Protein AF-0000000080535034 (afdb_homodimer)

InterPro domains:
  IPR005545 YCII-related [PF03795] (6-85)
  IPR011008 Dimeric alpha-beta barrel [SSF54909] (5-85)

Sequence (174 aa):
MAGTVYLVMAMRRPDFNDAAVQLHRDFLDALQAQGKLQLTGGFADGSGGAYVLCNVDSLAQAQAIVATDPLVTMQASELTVHEWNTRMAGTVYLVMAMRRPDFNDAAVQLHRDFLDALQAQGKLQLTGGFADGSGGAYVLCNVDSLAQAQAIVATDPLVTMQASELTVHEWNTR

Nearest PDB structures (foldseek):
  4fpi-assembly1_E  TM=7.998E-01  e=3.819E-04  Rhodococcus opacus
  2dbb-assembly1_B  TM=5.794E-01  e=1.238E-02  Pyrococcus horikoshii OT3
  5egq-assembly1_D  TM=5.259E-01  e=6.820E-02  Rattus norvegicus
  6fxd-assembly1_B-2  TM=5.654E-01  e=1.404E-01  Pseudomonas fluorescens
  3aqp-assembly1_A  TM=4.867E-01  e=1.225E+00  Thermus thermophilus HB8

Organism: Stenotrophomonas maltophilia (strain K279a) (NCBI:txid522373)

Structure (mmCIF, N/CA/C/O backbone):
data_AF-0000000080535034-model_v1
#
loop_
_entity.id
_entity.type
_entity.pdbx_description
1 polymer 'YciI domain protein'
#
loop_
_atom_site.group_PDB
_atom_site.id
_atom_site.type_symbol
_atom_site.label_atom_id
_atom_site.label_alt_id
_atom_site.label_comp_id
_atom_site.label_asym_id
_atom_site.label_entity_id
_atom_site.label_seq_id
_atom_site.pdbx_PDB_ins_code
_atom_site.Cartn_x
_atom_site.Cartn_y
_atom_site.Cartn_z
_atom_site.occupancy
_atom_site.B_iso_or_equiv
_atom_site.auth_seq_id
_atom_site.auth_comp_id
_atom_site.auth_asym_id
_atom_site.auth_atom_id
_atom_site.pdbx_PDB_model_num
ATOM 1 N N . MET A 1 1 ? -14.773 6.277 -5.477 1 44.81 1 MET A N 1
ATOM 2 C CA . MET A 1 1 ? -15.656 5.246 -4.934 1 44.81 1 MET A CA 1
ATOM 3 C C . MET A 1 1 ? -15.117 4.719 -3.605 1 44.81 1 MET A C 1
ATOM 5 O O . MET A 1 1 ? -14.133 3.984 -3.576 1 44.81 1 MET A O 1
ATOM 9 N N . ALA A 1 2 ? -15.414 5.484 -2.57 1 61.78 2 ALA A N 1
ATOM 10 C CA . ALA A 1 2 ? -15.023 5.41 -1.165 1 61.78 2 ALA A CA 1
ATOM 11 C C . ALA A 1 2 ? -15.555 4.137 -0.513 1 61.78 2 ALA A C 1
ATOM 13 O O . ALA A 1 2 ? -16.703 3.74 -0.753 1 61.78 2 ALA A O 1
ATOM 14 N N . GLY A 1 3 ? -14.742 3.145 -0.356 1 86.06 3 GLY A N 1
ATOM 15 C CA . GLY A 1 3 ? -15.141 1.937 0.347 1 86.06 3 GLY A CA 1
ATOM 16 C C . GLY A 1 3 ? -13.977 1.184 0.957 1 86.06 3 GLY A C 1
ATOM 17 O O . GLY A 1 3 ? -12.883 1.733 1.096 1 86.06 3 GLY A O 1
ATOM 18 N N . THR A 1 4 ? -14.344 -0.013 1.496 1 95.38 4 THR A N 1
ATOM 19 C CA . THR A 1 4 ? -13.328 -0.853 2.125 1 95.38 4 THR A CA 1
ATOM 20 C C . THR A 1 4 ? -12.609 -1.699 1.082 1 95.38 4 THR A C 1
ATOM 22 O O . THR A 1 4 ? -13.242 -2.342 0.245 1 95.38 4 THR A O 1
ATOM 25 N N . VAL A 1 5 ? -11.305 -1.59 0.987 1 98.5 5 VAL A N 1
ATOM 26 C CA . VAL A 1 5 ? -10.43 -2.424 0.174 1 98.5 5 VAL A CA 1
ATOM 27 C C . VAL A 1 5 ? -9.344 -3.045 1.054 1 98.5 5 VAL A C 1
ATOM 29 O O . VAL A 1 5 ? -9.32 -2.826 2.268 1 98.5 5 VAL A O 1
ATOM 32 N N . TYR A 1 6 ? -8.562 -3.912 0.491 1 98.94 6 TYR A N 1
ATOM 33 C CA . TYR A 1 6 ? -7.496 -4.57 1.237 1 98.94 6 TYR A CA 1
ATOM 34 C C . TYR A 1 6 ? -6.148 -4.367 0.552 1 98.94 6 TYR A C 1
ATOM 36 O O . TYR A 1 6 ? -5.934 -4.848 -0.564 1 98.94 6 TYR A O 1
ATOM 44 N N . LEU A 1 7 ? -5.293 -3.613 1.198 1 98.88 7 LEU A N 1
ATOM 45 C CA . LEU A 1 7 ? -3.934 -3.393 0.711 1 98.88 7 LEU A CA 1
ATOM 46 C C . LEU A 1 7 ? -3.025 -4.559 1.088 1 98.88 7 LEU A C 1
ATOM 48 O O . LEU A 1 7 ? -2.9 -4.895 2.268 1 98.88 7 LEU A O 1
ATOM 52 N N . VAL A 1 8 ? -2.41 -5.148 0.067 1 98.94 8 VAL A N 1
ATOM 53 C CA . VAL A 1 8 ? -1.497 -6.266 0.275 1 98.94 8 VAL A CA 1
ATOM 54 C C . VAL A 1 8 ? -0.07 -5.84 -0.06 1 98.94 8 VAL A C 1
ATOM 56 O O . VAL A 1 8 ? 0.224 -5.477 -1.201 1 98.94 8 VAL A O 1
ATOM 59 N N . MET A 1 9 ? 0.699 -5.832 0.93 1 98.94 9 MET A N 1
ATOM 60 C CA . MET A 1 9 ? 2.133 -5.637 0.728 1 98.94 9 MET A CA 1
ATOM 61 C C . MET A 1 9 ? 2.836 -6.969 0.503 1 98.94 9 MET A C 1
ATOM 63 O O . MET A 1 9 ? 2.617 -7.926 1.25 1 98.94 9 MET A O 1
ATOM 67 N N . ALA A 1 10 ? 3.598 -7.02 -0.525 1 98.88 10 ALA A N 1
ATOM 68 C CA . ALA A 1 10 ? 4.383 -8.211 -0.827 1 98.88 10 ALA A CA 1
ATOM 69 C C . ALA A 1 10 ? 5.871 -7.891 -0.881 1 98.88 10 ALA A C 1
ATOM 71 O O . ALA A 1 10 ? 6.355 -7.32 -1.861 1 98.88 10 ALA A O 1
ATOM 72 N N . MET A 1 11 ? 6.613 -8.242 0.137 1 98.88 11 MET A N 1
ATOM 73 C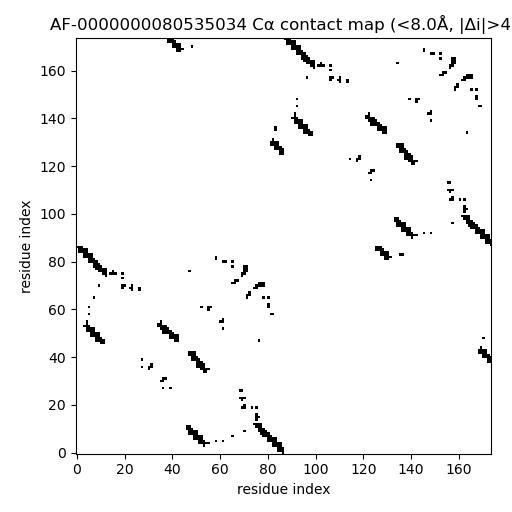 CA . MET A 1 11 ? 8.047 -7.953 0.2 1 98.88 11 MET A CA 1
ATOM 74 C C . MET A 1 11 ? 8.867 -9.219 -0.045 1 98.88 11 MET A C 1
ATOM 76 O O . MET A 1 11 ? 8.633 -10.25 0.59 1 98.88 11 MET A O 1
ATOM 80 N N . ARG A 1 12 ? 9.797 -9.07 -0.928 1 98.81 12 ARG A N 1
ATOM 81 C CA . ARG A 1 12 ? 10.594 -10.219 -1.326 1 98.81 12 ARG A CA 1
ATOM 82 C C . ARG A 1 12 ? 11.477 -10.695 -0.176 1 98.81 12 ARG A C 1
ATOM 84 O O . ARG A 1 12 ? 12.062 -9.883 0.541 1 98.81 12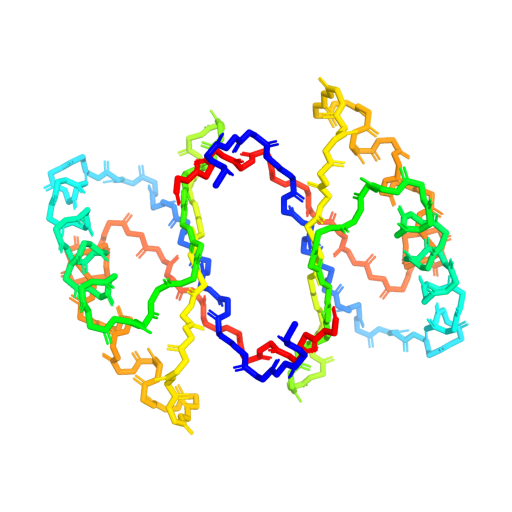 ARG A O 1
ATOM 91 N N . ARG A 1 13 ? 11.516 -11.984 -0.101 1 98.62 13 ARG A N 1
ATOM 92 C CA . ARG A 1 13 ? 12.477 -12.578 0.828 1 98.62 13 ARG A CA 1
ATOM 93 C C . ARG A 1 13 ? 13.898 -12.484 0.284 1 98.62 13 ARG A C 1
ATOM 95 O O . ARG A 1 13 ? 14.094 -12.312 -0.92 1 98.62 13 ARG A O 1
ATOM 102 N N . PRO A 1 14 ? 14.883 -12.602 1.204 1 97.69 14 PRO A N 1
ATOM 103 C CA . PRO A 1 14 ? 16.266 -12.523 0.746 1 97.69 14 PRO A CA 1
ATOM 104 C C . PRO A 1 14 ? 16.609 -13.57 -0.311 1 97.69 14 PRO A C 1
ATOM 106 O O . PRO A 1 14 ? 17.438 -13.328 -1.192 1 97.69 14 PRO A O 1
ATOM 109 N N . ASP A 1 15 ? 16.016 -14.688 -0.319 1 96.94 15 ASP A N 1
ATOM 110 C CA . ASP A 1 15 ? 16.281 -15.781 -1.256 1 96.94 15 ASP A CA 1
ATOM 111 C C . ASP A 1 15 ? 15.211 -15.836 -2.344 1 96.94 15 ASP A C 1
ATOM 113 O O . ASP A 1 15 ? 14.898 -16.906 -2.865 1 96.94 15 ASP A O 1
ATOM 117 N N . PHE A 1 16 ? 14.695 -14.742 -2.609 1 97.56 16 PHE A N 1
ATOM 118 C CA . PHE A 1 16 ? 13.633 -14.641 -3.602 1 97.56 16 PHE A CA 1
ATOM 119 C C . PHE A 1 16 ? 14.008 -15.391 -4.871 1 97.56 16 PHE A C 1
ATOM 121 O O . PHE A 1 16 ? 15.125 -15.25 -5.379 1 97.56 16 PHE A O 1
ATOM 128 N N . ASN A 1 17 ? 13.016 -16.125 -5.309 1 92.69 17 ASN A N 1
ATOM 129 C CA . ASN A 1 17 ? 13.117 -16.875 -6.551 1 92.69 17 ASN A CA 1
ATOM 130 C C . ASN A 1 17 ? 12.156 -16.344 -7.609 1 92.69 17 ASN A C 1
ATOM 132 O O . ASN A 1 17 ? 10.938 -16.312 -7.395 1 92.69 17 ASN A O 1
ATOM 136 N N . ASP A 1 18 ? 12.641 -16.047 -8.773 1 94.62 18 ASP A N 1
ATOM 137 C CA . ASP A 1 18 ? 11.859 -15.43 -9.836 1 94.62 18 ASP A CA 1
ATOM 138 C C . ASP A 1 18 ? 10.875 -16.422 -10.445 1 94.62 18 ASP A C 1
ATOM 140 O O . ASP A 1 18 ? 9.969 -16.047 -11.188 1 94.62 18 ASP A O 1
ATOM 144 N N . ALA A 1 19 ? 11 -17.672 -10.078 1 97.19 19 ALA A N 1
ATOM 145 C CA . ALA A 1 19 ? 10.102 -18.703 -10.602 1 97.19 19 ALA A CA 1
ATOM 146 C C . ALA A 1 19 ? 8.656 -18.438 -10.172 1 97.19 19 ALA A C 1
ATOM 148 O O . ALA A 1 19 ? 7.719 -18.922 -10.805 1 97.19 19 ALA A O 1
ATOM 149 N N . ALA A 1 20 ? 8.484 -17.656 -9.141 1 98.12 20 ALA A N 1
ATOM 150 C CA . ALA A 1 20 ? 7.148 -17.391 -8.617 1 98.12 20 ALA A CA 1
ATOM 151 C C . ALA A 1 20 ? 6.477 -16.25 -9.391 1 98.12 20 ALA A C 1
ATOM 153 O O . ALA A 1 20 ? 5.262 -16.062 -9.281 1 98.12 20 ALA A O 1
ATOM 154 N N . VAL A 1 21 ? 7.238 -15.523 -10.148 1 98 21 VAL A N 1
ATOM 155 C CA . VAL A 1 21 ? 6.773 -14.234 -10.656 1 98 21 VAL A CA 1
ATOM 156 C C . VAL A 1 21 ? 5.652 -14.453 -11.664 1 98 21 VAL A C 1
ATOM 158 O O . VAL A 1 21 ? 4.582 -13.852 -11.555 1 98 21 VAL A O 1
ATOM 161 N N . GLN A 1 22 ? 5.914 -15.344 -12.641 1 98.31 22 GLN A N 1
ATOM 162 C CA . GLN A 1 22 ? 4.871 -15.57 -13.633 1 98.31 22 GLN A CA 1
ATOM 163 C C . GLN A 1 22 ? 3.619 -16.156 -12.984 1 98.31 22 GLN A C 1
ATOM 165 O O . GLN A 1 22 ? 2.498 -15.789 -13.344 1 98.31 22 GLN A O 1
ATOM 170 N N . LEU A 1 23 ? 3.736 -17.078 -12.062 1 98.62 23 LEU A N 1
ATOM 171 C CA . LEU A 1 23 ? 2.611 -17.672 -11.352 1 98.62 23 LEU A CA 1
ATOM 172 C C . LEU A 1 23 ? 1.851 -16.625 -10.555 1 98.62 23 LEU A C 1
ATOM 174 O O . LEU A 1 23 ? 0.62 -16.656 -10.492 1 98.62 23 LEU A O 1
ATOM 178 N N . HIS A 1 24 ? 2.572 -15.789 -9.93 1 98.75 24 HIS A N 1
ATOM 179 C CA . HIS A 1 24 ? 1.969 -14.664 -9.219 1 98.75 24 HIS A CA 1
ATOM 180 C C . HIS A 1 24 ? 1.184 -13.773 -10.172 1 98.75 24 HIS A C 1
ATOM 182 O O . HIS A 1 24 ? 0.064 -13.359 -9.867 1 98.75 24 HIS A O 1
ATOM 188 N N . ARG A 1 25 ? 1.743 -13.477 -11.273 1 98.5 25 ARG A N 1
ATOM 189 C CA . ARG A 1 25 ? 1.053 -12.648 -12.25 1 98.5 25 ARG A CA 1
ATOM 190 C C . ARG A 1 25 ? -0.238 -13.312 -12.719 1 98.5 25 ARG A C 1
ATOM 192 O O . ARG A 1 25 ? -1.26 -12.641 -12.891 1 98.5 25 ARG A O 1
ATOM 199 N N . ASP A 1 26 ? -0.193 -14.594 -12.992 1 98.81 26 ASP A N 1
ATOM 200 C CA . ASP A 1 26 ? -1.394 -15.336 -13.359 1 98.81 26 ASP A CA 1
ATOM 201 C C . ASP A 1 26 ? -2.453 -15.258 -12.266 1 98.81 26 ASP A C 1
ATOM 203 O O . ASP A 1 26 ? -3.641 -15.094 -12.555 1 98.81 26 ASP A O 1
ATOM 207 N N . PHE A 1 27 ? -1.945 -15.406 -11.094 1 98.88 27 PHE A N 1
ATOM 208 C CA . PHE A 1 27 ? -2.809 -15.273 -9.922 1 98.88 27 PHE A CA 1
ATOM 209 C C . PHE A 1 27 ? -3.506 -13.914 -9.922 1 98.88 27 PHE A C 1
ATOM 211 O O . PHE A 1 27 ? -4.727 -13.844 -9.766 1 98.88 27 PHE A O 1
ATOM 218 N N . LEU A 1 28 ? -2.797 -12.82 -10.133 1 98.81 28 LEU A N 1
ATOM 219 C CA . LEU A 1 28 ? -3.35 -11.469 -10.156 1 98.81 28 LEU A CA 1
ATOM 220 C C . LEU A 1 28 ? -4.312 -11.297 -11.328 1 98.81 28 LEU A C 1
ATOM 222 O O . LEU A 1 28 ? -5.355 -10.656 -11.188 1 98.81 28 LEU A O 1
ATOM 226 N N . ASP A 1 29 ? -3.951 -11.859 -12.484 1 98.69 29 ASP A N 1
ATOM 227 C CA . ASP A 1 29 ? -4.824 -11.773 -13.648 1 98.69 29 ASP A CA 1
ATOM 228 C C . ASP A 1 29 ? -6.164 -12.453 -13.383 1 98.69 29 ASP A C 1
ATOM 230 O O . ASP A 1 29 ? -7.211 -11.961 -13.82 1 98.69 29 ASP A O 1
ATOM 234 N N . ALA A 1 30 ? -6.125 -13.57 -12.75 1 98.81 30 ALA A N 1
ATOM 235 C CA . ALA A 1 30 ? -7.363 -14.266 -12.391 1 98.81 30 ALA A CA 1
ATOM 236 C C . ALA A 1 30 ? -8.219 -13.406 -11.469 1 98.81 30 ALA A C 1
ATOM 238 O O . ALA A 1 30 ? -9.445 -13.336 -11.625 1 98.81 30 ALA A O 1
ATOM 239 N N . LEU A 1 31 ? -7.625 -12.805 -10.484 1 98.75 31 LEU A N 1
ATOM 240 C CA . LEU A 1 31 ? -8.352 -11.922 -9.578 1 98.75 31 LEU A CA 1
ATOM 241 C C . LEU A 1 31 ? -8.953 -10.742 -10.336 1 98.75 31 LEU A C 1
ATOM 243 O O . LEU A 1 31 ? -10.07 -10.312 -10.047 1 98.75 31 LEU A O 1
ATOM 247 N N . GLN A 1 32 ? -8.148 -10.203 -11.227 1 98.25 32 GLN A N 1
ATOM 248 C CA . GLN A 1 32 ? -8.648 -9.109 -12.055 1 98.25 32 GLN A CA 1
ATOM 249 C C . GLN A 1 32 ? -9.875 -9.539 -12.852 1 98.25 32 GLN A C 1
ATOM 251 O O . GLN A 1 32 ? -10.859 -8.797 -12.93 1 98.25 32 GLN A O 1
ATOM 256 N N . ALA A 1 33 ? -9.828 -10.688 -13.43 1 98.5 33 ALA A N 1
ATOM 257 C CA . ALA A 1 33 ? -10.93 -11.227 -14.219 1 98.5 33 ALA A CA 1
ATOM 258 C C . ALA A 1 33 ? -12.18 -11.406 -13.367 1 98.5 33 ALA A C 1
ATOM 260 O O . ALA A 1 33 ? -13.305 -11.305 -13.867 1 98.5 33 ALA A O 1
ATOM 261 N N . GLN A 1 34 ? -12.016 -11.617 -12.148 1 98.38 34 GLN A N 1
ATOM 262 C CA . GLN A 1 34 ? -13.117 -11.82 -11.219 1 98.38 34 GLN A CA 1
ATOM 263 C C . GLN A 1 34 ? -13.617 -10.492 -10.664 1 98.38 34 GLN A C 1
ATOM 265 O O . GLN A 1 34 ? -14.555 -10.453 -9.859 1 98.38 34 GLN A O 1
ATOM 270 N N . GLY A 1 35 ? -12.922 -9.414 -11 1 98.06 35 GLY A N 1
ATOM 271 C CA . GLY A 1 35 ? -13.297 -8.102 -10.492 1 98.06 35 GLY A CA 1
ATOM 272 C C . GLY A 1 35 ? -12.828 -7.859 -9.07 1 98.06 35 GLY A C 1
ATOM 273 O O . GLY A 1 35 ? -13.398 -7.039 -8.352 1 98.06 35 GLY A O 1
ATOM 274 N N . LYS A 1 36 ? -11.844 -8.523 -8.641 1 98.62 36 LYS A N 1
ATOM 275 C CA . LYS A 1 36 ? -11.414 -8.461 -7.242 1 98.62 36 LYS A CA 1
ATOM 276 C C . LYS A 1 36 ? -10.07 -7.738 -7.113 1 98.62 36 LYS A C 1
ATOM 278 O O . LYS A 1 36 ? -9.508 -7.656 -6.02 1 98.62 36 LYS A O 1
ATOM 283 N N . LEU A 1 37 ? -9.523 -7.254 -8.156 1 98.38 37 LEU A N 1
ATOM 284 C CA . LEU A 1 37 ? -8.234 -6.574 -8.148 1 98.38 37 LEU A CA 1
ATOM 285 C C . LEU A 1 37 ? -8.375 -5.137 -8.633 1 98.38 37 LEU A C 1
ATOM 287 O O . LEU A 1 37 ? -8.773 -4.891 -9.773 1 98.38 37 LEU A O 1
ATOM 291 N N . GLN A 1 38 ? -7.984 -4.246 -7.785 1 96.31 38 GLN A N 1
ATOM 292 C CA . GLN A 1 38 ? -8.148 -2.834 -8.117 1 96.31 38 GLN A CA 1
ATOM 293 C C . GLN A 1 38 ? -6.852 -2.24 -8.656 1 96.31 38 GLN A C 1
ATOM 295 O O . GLN A 1 38 ? -6.875 -1.419 -9.578 1 96.31 38 GLN A O 1
ATOM 300 N N . LEU A 1 39 ? -5.781 -2.512 -8.078 1 96.31 39 LEU A N 1
ATOM 301 C CA . LEU A 1 39 ? -4.457 -1.969 -8.367 1 96.31 39 LEU A CA 1
ATOM 302 C C . LEU A 1 39 ? -3.369 -2.988 -8.039 1 96.31 39 LEU A C 1
ATOM 304 O O . LEU A 1 39 ? -3.469 -3.711 -7.051 1 96.31 39 LEU A O 1
ATOM 308 N N . THR A 1 40 ? -2.363 -2.998 -8.875 1 98.38 40 THR A N 1
ATOM 309 C CA . THR A 1 40 ? -1.251 -3.908 -8.617 1 98.38 40 THR A CA 1
ATOM 310 C C . THR A 1 40 ? 0.025 -3.404 -9.281 1 98.38 40 THR A C 1
ATOM 312 O O . THR A 1 40 ? -0.035 -2.678 -10.281 1 98.38 40 THR A O 1
ATOM 315 N N . GLY A 1 41 ? 1.15 -3.811 -8.703 1 98.25 41 GLY A N 1
ATOM 316 C CA . GLY A 1 41 ? 2.422 -3.488 -9.328 1 98.25 41 GLY A CA 1
ATOM 317 C C . GLY A 1 41 ? 3.615 -3.775 -8.438 1 98.25 41 GLY A C 1
ATOM 318 O O . GLY A 1 41 ? 3.463 -3.967 -7.227 1 98.25 41 GLY A O 1
ATOM 319 N N . GLY A 1 42 ? 4.758 -3.77 -9.062 1 98.38 42 GLY A N 1
ATOM 320 C CA . GLY A 1 42 ? 6.008 -3.938 -8.336 1 98.38 42 GLY A CA 1
ATOM 321 C C . GLY A 1 42 ? 6.648 -2.619 -7.941 1 98.38 42 GLY A C 1
ATOM 322 O O . GLY A 1 42 ? 6.324 -1.571 -8.5 1 98.38 42 GLY A O 1
ATOM 323 N N . PHE A 1 43 ? 7.516 -2.709 -6.906 1 98.69 43 PHE A N 1
ATOM 324 C CA . PHE A 1 43 ? 8.312 -1.543 -6.535 1 98.69 43 PHE A CA 1
ATOM 325 C C . PHE A 1 43 ? 9.539 -1.417 -7.434 1 98.69 43 PHE A C 1
ATOM 327 O O . PHE A 1 43 ? 10.18 -2.416 -7.758 1 98.69 43 PHE A O 1
ATOM 334 N N . ALA A 1 44 ? 9.898 -0.224 -7.781 1 98.06 44 ALA A N 1
ATOM 335 C CA . ALA A 1 44 ? 10.961 0.052 -8.734 1 98.06 44 ALA A CA 1
ATOM 336 C C . ALA A 1 44 ? 12.305 -0.456 -8.219 1 98.06 44 ALA A C 1
ATOM 338 O O . ALA A 1 44 ? 13.18 -0.827 -9.008 1 98.06 44 ALA A O 1
ATOM 339 N N . ASP A 1 45 ? 12.492 -0.543 -6.934 1 98.12 45 ASP A N 1
ATOM 340 C CA . ASP A 1 45 ? 13.781 -0.917 -6.371 1 98.12 45 ASP A CA 1
ATOM 341 C C . ASP A 1 45 ? 13.914 -2.434 -6.254 1 98.12 45 ASP A C 1
ATOM 343 O O . ASP A 1 45 ? 14.914 -2.939 -5.738 1 98.12 45 ASP A O 1
ATOM 347 N N . GLY A 1 46 ? 12.93 -3.111 -6.605 1 97.56 46 GLY A N 1
ATOM 348 C CA . GLY A 1 46 ? 12.992 -4.562 -6.633 1 97.56 46 GLY A CA 1
ATOM 349 C C . GLY A 1 46 ? 12.734 -5.195 -5.277 1 97.56 46 GLY A C 1
ATOM 350 O O . GLY A 1 46 ? 12.844 -6.414 -5.125 1 97.56 46 GLY A O 1
ATOM 351 N N . SER A 1 47 ? 12.367 -4.457 -4.273 1 98.44 47 SER A N 1
ATOM 352 C CA . SER A 1 47 ? 12.211 -4.977 -2.916 1 98.44 47 SER A CA 1
ATOM 353 C C . SER A 1 47 ? 10.938 -5.801 -2.781 1 98.44 47 SER A C 1
ATOM 355 O O . SER A 1 47 ? 10.797 -6.586 -1.842 1 98.44 47 SER A O 1
ATOM 357 N N . GLY A 1 48 ? 10.016 -5.59 -3.678 1 98.5 48 GLY A N 1
ATOM 358 C CA . GLY A 1 48 ? 8.695 -6.199 -3.621 1 98.5 48 GLY A CA 1
ATOM 359 C C . GLY A 1 48 ? 7.664 -5.461 -4.449 1 98.5 48 GLY A C 1
ATOM 360 O O . GLY A 1 48 ? 7.941 -5.047 -5.578 1 98.5 48 GLY A O 1
ATOM 361 N N . GLY A 1 49 ? 6.492 -5.391 -3.887 1 98.69 49 GLY A N 1
ATOM 362 C CA . GLY A 1 49 ? 5.352 -4.723 -4.5 1 98.69 49 GLY A CA 1
ATOM 363 C C . GLY A 1 49 ? 4.117 -4.723 -3.619 1 98.69 49 GLY A C 1
ATOM 364 O O . GLY A 1 49 ? 4.207 -4.969 -2.414 1 98.69 49 GLY A O 1
ATOM 365 N N . ALA A 1 50 ? 3.053 -4.344 -4.262 1 98.88 50 ALA A N 1
ATOM 366 C CA . ALA A 1 50 ? 1.764 -4.328 -3.576 1 98.88 50 ALA A CA 1
ATOM 367 C C . ALA A 1 50 ? 0.615 -4.516 -4.562 1 98.88 50 ALA A C 1
ATOM 369 O O . ALA A 1 50 ? 0.783 -4.312 -5.766 1 98.88 50 ALA A O 1
ATOM 370 N N . TYR A 1 51 ? -0.475 -4.914 -4.02 1 98.88 51 TYR A N 1
ATOM 371 C CA . TYR A 1 51 ? -1.723 -4.906 -4.773 1 98.88 51 TYR A CA 1
ATOM 372 C C . TYR A 1 51 ? -2.914 -4.668 -3.855 1 98.88 51 TYR A C 1
ATOM 374 O O . TYR A 1 51 ? -2.801 -4.797 -2.635 1 98.88 51 TYR A O 1
ATOM 382 N N . VAL A 1 52 ? -4.008 -4.219 -4.449 1 98.62 52 VAL A N 1
ATOM 383 C CA . VAL A 1 52 ? -5.207 -3.85 -3.707 1 98.62 52 VAL A CA 1
ATOM 384 C C . VAL A 1 52 ? -6.379 -4.727 -4.145 1 98.62 52 VAL A C 1
ATOM 386 O O . VAL A 1 52 ? -6.766 -4.719 -5.316 1 98.62 52 VAL A O 1
ATOM 389 N N . LEU A 1 53 ? -6.824 -5.484 -3.193 1 98.75 53 LEU A N 1
ATOM 390 C CA . LEU A 1 53 ? -8.039 -6.262 -3.43 1 98.75 53 LEU A CA 1
ATOM 391 C C . LEU A 1 53 ? -9.281 -5.406 -3.205 1 98.75 53 LEU A C 1
ATOM 393 O O . LEU A 1 53 ? -9.328 -4.605 -2.27 1 98.75 53 LEU A O 1
ATOM 397 N N . CYS A 1 54 ? -10.25 -5.598 -4.062 1 98.25 54 CYS A N 1
ATOM 398 C CA . CYS A 1 54 ? -11.562 -4.965 -3.955 1 98.25 54 CYS A CA 1
ATOM 399 C C . CYS A 1 54 ? -12.672 -5.984 -4.137 1 98.25 54 CYS A C 1
ATOM 401 O O . CYS A 1 54 ? -12.422 -7.121 -4.543 1 98.25 54 CYS A O 1
ATOM 403 N N . ASN A 1 55 ? -13.891 -5.613 -3.717 1 98.06 55 ASN A N 1
ATOM 404 C CA . ASN A 1 55 ? -15.047 -6.496 -3.846 1 98.06 55 ASN A CA 1
ATOM 405 C C . ASN A 1 55 ? -14.82 -7.824 -3.135 1 98.06 55 ASN A C 1
ATOM 407 O O . ASN A 1 55 ? -15.148 -8.883 -3.672 1 98.06 55 ASN A O 1
ATOM 411 N N . VAL A 1 56 ? -14.094 -7.816 -2.057 1 97.81 56 VAL A N 1
ATOM 412 C CA . VAL A 1 56 ? -13.867 -8.922 -1.13 1 97.81 56 VAL A CA 1
ATOM 413 C C . VAL A 1 56 ? -14.602 -8.656 0.182 1 97.81 56 VAL A C 1
ATOM 415 O O . VAL A 1 56 ? -14.555 -7.539 0.71 1 97.81 56 VAL A O 1
ATOM 418 N N . ASP A 1 57 ? -15.227 -9.648 0.766 1 94.69 57 ASP A N 1
ATOM 419 C CA . ASP A 1 57 ? -16.312 -9.461 1.725 1 94.69 57 ASP A CA 1
ATOM 420 C C . ASP A 1 57 ? -15.766 -9.211 3.129 1 94.69 57 ASP A C 1
ATOM 422 O O . ASP A 1 57 ? -16.484 -8.711 4 1 94.69 57 ASP A O 1
ATOM 426 N N . SER A 1 58 ? -14.578 -9.688 3.391 1 97.69 58 SER A N 1
ATOM 427 C CA . SER A 1 58 ? -14.047 -9.57 4.742 1 97.69 58 SER A CA 1
ATOM 428 C C . SER A 1 58 ? -12.523 -9.68 4.742 1 97.69 58 SER A C 1
ATOM 430 O O . SER A 1 58 ? -11.922 -10.109 3.754 1 97.69 58 SER A O 1
ATOM 432 N N . LEU A 1 59 ? -11.945 -9.25 5.887 1 98.38 59 LEU A N 1
ATOM 433 C CA . LEU A 1 59 ? -10.508 -9.422 6.066 1 98.38 59 LEU A CA 1
ATOM 434 C C . LEU A 1 59 ? -10.125 -10.891 6.008 1 98.38 59 LEU A C 1
ATOM 436 O O . LEU A 1 59 ? -9.109 -11.25 5.41 1 98.38 59 LEU A O 1
ATOM 440 N N . ALA A 1 60 ? -10.914 -11.734 6.66 1 98.56 60 ALA A N 1
ATOM 441 C CA . ALA A 1 60 ? -10.641 -13.164 6.652 1 98.56 60 ALA A CA 1
ATOM 442 C C . ALA A 1 60 ? -10.617 -13.711 5.227 1 98.56 60 ALA A C 1
ATOM 444 O O . ALA A 1 60 ? -9.742 -14.5 4.875 1 98.56 60 ALA A O 1
ATOM 445 N N . GLN A 1 61 ? -11.562 -13.336 4.41 1 98.62 61 GLN A N 1
ATOM 446 C CA . GLN A 1 61 ? -11.594 -13.789 3.02 1 98.62 61 GLN A CA 1
ATOM 447 C C . GLN A 1 61 ? -10.391 -13.258 2.246 1 98.62 61 GLN A C 1
ATOM 449 O O . GLN A 1 61 ? -9.789 -13.984 1.452 1 98.62 61 GLN A O 1
ATOM 454 N N . ALA A 1 62 ? -10.062 -11.961 2.422 1 98.88 62 ALA A N 1
ATOM 455 C CA . ALA A 1 62 ? -8.875 -11.391 1.778 1 98.88 62 ALA A CA 1
ATOM 456 C C . ALA A 1 62 ? -7.625 -12.188 2.135 1 98.88 62 ALA A C 1
ATOM 458 O O . ALA A 1 62 ? -6.828 -12.523 1.258 1 98.88 62 ALA A O 1
ATOM 459 N N . GLN A 1 63 ? -7.496 -12.461 3.43 1 98.88 63 GLN A N 1
ATOM 460 C CA . GLN A 1 63 ? -6.336 -13.211 3.895 1 98.88 63 GLN A CA 1
ATOM 461 C C . GLN A 1 63 ? -6.316 -14.617 3.299 1 98.88 63 GLN A C 1
ATOM 463 O O . GLN A 1 63 ? -5.254 -15.133 2.955 1 98.88 63 GLN A O 1
ATOM 468 N N . ALA A 1 64 ? -7.492 -15.211 3.186 1 98.81 64 ALA A N 1
ATOM 469 C CA . ALA A 1 64 ? -7.582 -16.531 2.578 1 98.81 64 ALA A CA 1
ATOM 470 C C . ALA A 1 64 ? -7.156 -16.5 1.113 1 98.81 64 ALA A C 1
ATOM 472 O O . ALA A 1 64 ? -6.445 -17.391 0.645 1 98.81 64 ALA A O 1
ATOM 473 N N . ILE A 1 65 ? -7.609 -15.523 0.379 1 98.88 65 ILE A N 1
ATOM 474 C CA . ILE A 1 65 ? -7.215 -15.352 -1.015 1 98.88 65 ILE A CA 1
ATOM 475 C C . ILE A 1 65 ? -5.703 -15.18 -1.105 1 98.88 65 ILE A C 1
ATOM 477 O O . ILE A 1 65 ? -5.035 -15.883 -1.867 1 98.88 65 ILE A O 1
ATOM 481 N N . VAL A 1 66 ? -5.082 -14.297 -0.318 1 98.94 66 VAL A N 1
ATOM 482 C CA . VAL A 1 66 ? -3.668 -13.938 -0.359 1 98.94 66 VAL A CA 1
ATOM 483 C C . VAL A 1 66 ? -2.816 -15.156 -0.006 1 98.94 66 VAL A C 1
ATOM 485 O O . VAL A 1 66 ? -1.732 -15.352 -0.563 1 98.94 66 VAL A O 1
ATOM 488 N N . ALA A 1 67 ? -3.34 -15.992 0.901 1 98.81 67 ALA A N 1
ATOM 489 C CA . ALA A 1 67 ? -2.609 -17.172 1.324 1 98.81 67 ALA A CA 1
ATOM 490 C C . ALA A 1 67 ? -2.369 -18.125 0.15 1 98.81 67 ALA A C 1
ATOM 492 O O . ALA A 1 67 ? -1.464 -18.953 0.192 1 98.81 67 ALA A O 1
ATOM 493 N N . THR A 1 68 ? -3.162 -17.984 -0.905 1 98.81 68 THR A N 1
ATOM 494 C CA . THR A 1 68 ? -3.02 -18.875 -2.055 1 98.81 68 THR A CA 1
ATOM 495 C C . THR A 1 68 ? -2.094 -18.25 -3.102 1 98.81 68 THR A C 1
ATOM 497 O O . THR A 1 68 ? -1.771 -18.891 -4.105 1 98.81 68 THR A O 1
ATOM 500 N N . ASP A 1 69 ? -1.659 -17.062 -2.953 1 98.88 69 ASP A N 1
ATOM 501 C CA . ASP A 1 69 ? -0.708 -16.422 -3.854 1 98.88 69 ASP A CA 1
ATOM 502 C C . ASP A 1 69 ? 0.589 -17.219 -3.947 1 98.88 69 ASP A C 1
ATOM 504 O O . ASP A 1 69 ? 1.208 -17.531 -2.928 1 98.88 69 ASP A O 1
ATOM 508 N N . PRO A 1 70 ? 1.023 -17.484 -5.156 1 98.88 70 PRO A N 1
ATOM 509 C CA . PRO A 1 70 ? 2.271 -18.234 -5.324 1 98.88 70 PRO A CA 1
ATOM 510 C C . PRO A 1 70 ? 3.447 -17.594 -4.594 1 98.88 70 PRO A C 1
ATOM 512 O O . PRO A 1 70 ? 4.363 -18.297 -4.152 1 98.88 70 PRO A O 1
ATOM 515 N N . LEU A 1 71 ? 3.482 -16.266 -4.387 1 98.88 71 LEU A N 1
ATOM 516 C CA . LEU A 1 71 ? 4.531 -15.641 -3.594 1 98.88 71 LEU A CA 1
ATOM 517 C C . LEU A 1 71 ? 4.57 -16.219 -2.182 1 98.88 71 LEU A C 1
ATOM 519 O O . LEU A 1 71 ? 5.641 -16.328 -1.581 1 98.88 71 LEU A O 1
ATOM 523 N N . VAL A 1 72 ? 3.395 -16.5 -1.646 1 98.56 72 VAL A N 1
ATOM 524 C CA . VAL A 1 72 ? 3.289 -17.062 -0.303 1 98.56 72 VAL A CA 1
ATOM 525 C C . VAL A 1 72 ? 3.574 -18.562 -0.346 1 98.56 72 VAL A C 1
ATOM 527 O O . VAL A 1 72 ? 4.434 -19.047 0.385 1 98.56 72 VAL A O 1
ATOM 530 N N . THR A 1 73 ? 2.877 -19.281 -1.222 1 98.62 73 THR A N 1
ATOM 531 C CA . THR A 1 73 ? 2.922 -20.734 -1.215 1 98.62 73 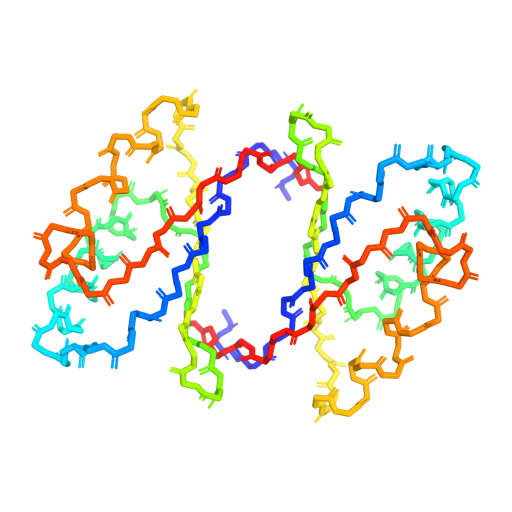THR A CA 1
ATOM 532 C C . THR A 1 73 ? 4.312 -21.234 -1.589 1 98.62 73 THR A C 1
ATOM 534 O O . THR A 1 73 ? 4.734 -22.312 -1.145 1 98.62 73 THR A O 1
ATOM 537 N N . MET A 1 74 ? 5.035 -20.484 -2.354 1 98.5 74 MET A N 1
ATOM 538 C CA . MET A 1 74 ? 6.383 -20.875 -2.76 1 98.5 74 MET A CA 1
ATOM 539 C C . MET A 1 74 ? 7.43 -20.219 -1.868 1 98.5 74 MET A C 1
ATOM 541 O O . MET A 1 74 ? 8.633 -20.297 -2.145 1 98.5 74 MET A O 1
ATOM 545 N N . GLN A 1 75 ? 6.969 -19.469 -0.886 1 98.19 75 GLN A N 1
ATOM 546 C CA . GLN A 1 75 ? 7.816 -18.844 0.122 1 98.19 75 GLN A CA 1
ATOM 547 C C . GLN A 1 75 ? 8.766 -17.828 -0.511 1 98.19 75 GLN A C 1
ATOM 549 O O . GLN A 1 75 ? 9.93 -17.734 -0.119 1 98.19 75 GLN A O 1
ATOM 554 N N . ALA A 1 76 ? 8.289 -17.172 -1.502 1 98.62 76 ALA A N 1
ATOM 555 C CA . ALA A 1 76 ? 9.102 -16.188 -2.215 1 98.62 76 ALA A CA 1
ATOM 556 C C . ALA A 1 76 ? 9.039 -14.82 -1.536 1 98.62 76 ALA A C 1
ATOM 558 O O . ALA A 1 76 ? 9.992 -14.055 -1.582 1 98.62 76 ALA A O 1
ATOM 559 N N . SER A 1 77 ? 7.965 -14.5 -0.942 1 98.81 77 SER A N 1
ATOM 560 C CA . SER A 1 77 ? 7.734 -13.195 -0.334 1 98.81 77 SER A CA 1
ATOM 561 C C . SER A 1 77 ? 6.949 -13.32 0.967 1 98.81 77 SER A C 1
ATOM 563 O O . SER A 1 77 ? 6.301 -14.344 1.21 1 98.81 77 SER A O 1
ATOM 565 N N . GLU A 1 78 ? 7.094 -12.328 1.8 1 98.69 78 GLU A N 1
ATOM 566 C CA . GLU A 1 78 ? 6.203 -12.117 2.936 1 98.69 78 GLU A CA 1
ATOM 567 C C . GLU A 1 78 ? 5.098 -11.125 2.59 1 98.69 78 GLU A C 1
ATOM 569 O O . GLU A 1 78 ? 5.375 -10.016 2.127 1 98.69 78 GLU A O 1
ATOM 574 N N . LEU A 1 79 ? 3.848 -11.578 2.758 1 98.88 79 LEU A N 1
ATOM 575 C CA . LEU A 1 79 ? 2.732 -10.695 2.426 1 98.88 79 LEU A CA 1
ATOM 576 C C . LEU A 1 79 ? 1.984 -10.273 3.684 1 98.88 79 LEU A C 1
ATOM 578 O O . LEU A 1 79 ? 1.773 -11.078 4.59 1 98.88 79 LEU A O 1
ATOM 582 N N . THR A 1 80 ? 1.683 -9.023 3.807 1 98.81 80 THR A N 1
ATOM 583 C CA . THR A 1 80 ? 0.835 -8.453 4.848 1 98.81 80 THR A CA 1
ATOM 584 C C . THR A 1 80 ? -0.443 -7.871 4.25 1 98.81 80 THR A C 1
ATOM 586 O O . THR A 1 80 ? -0.402 -7.207 3.213 1 98.81 80 THR A O 1
ATOM 589 N N . VAL A 1 81 ? -1.562 -8.18 4.914 1 98.94 81 VAL A N 1
A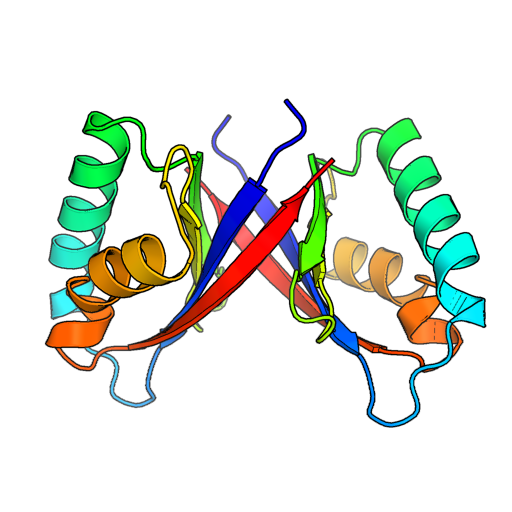TOM 590 C CA . VAL A 1 81 ? -2.855 -7.688 4.453 1 98.94 81 VAL A CA 1
ATOM 591 C C . VAL A 1 81 ? -3.385 -6.633 5.422 1 98.94 81 VAL A C 1
ATOM 593 O O . VAL A 1 81 ? -3.461 -6.875 6.629 1 98.94 81 VAL A O 1
ATOM 596 N N . HIS A 1 82 ? -3.748 -5.477 4.918 1 98.88 82 HIS A N 1
ATOM 597 C CA . HIS A 1 82 ? -4.367 -4.41 5.695 1 98.88 82 HIS A CA 1
ATOM 598 C C . HIS A 1 82 ? -5.777 -4.113 5.199 1 98.88 82 HIS A C 1
ATOM 600 O O . HIS A 1 82 ? -5.98 -3.822 4.02 1 98.88 82 HIS A O 1
ATOM 606 N N . GLU A 1 83 ? -6.766 -4.227 6.109 1 98.81 83 GLU A N 1
ATOM 607 C CA . GLU A 1 83 ? -8.078 -3.66 5.789 1 98.81 83 GLU A CA 1
ATOM 608 C C . GLU A 1 83 ? -8.016 -2.137 5.738 1 98.81 83 GLU A C 1
ATOM 610 O O . GLU A 1 83 ? -7.746 -1.485 6.746 1 98.81 83 GLU A O 1
ATOM 615 N N . TRP A 1 84 ? -8.242 -1.653 4.57 1 98.56 84 TRP A N 1
ATOM 616 C CA . TRP A 1 84 ? -7.98 -0.253 4.25 1 98.56 84 TRP A CA 1
ATOM 617 C C . TRP A 1 84 ? -9.281 0.495 3.979 1 98.56 84 TRP A C 1
ATOM 619 O O . TRP A 1 84 ? -9.977 0.208 3.002 1 98.56 84 TRP A O 1
ATOM 629 N N . ASN A 1 85 ? -9.641 1.408 4.902 1 97.75 85 ASN A N 1
ATOM 630 C CA . ASN A 1 85 ? -10.805 2.262 4.719 1 97.75 85 ASN A CA 1
ATOM 631 C C . ASN A 1 85 ? -10.461 3.521 3.928 1 97.75 85 ASN A C 1
ATOM 633 O O . ASN A 1 85 ? -10.008 4.516 4.5 1 97.75 85 ASN A O 1
ATOM 637 N N . THR A 1 86 ? -10.75 3.441 2.605 1 96.5 86 THR A N 1
ATOM 638 C CA . THR A 1 86 ? -10.281 4.496 1.712 1 96.5 86 THR A CA 1
ATOM 639 C C . THR A 1 86 ? -11.383 5.527 1.473 1 96.5 86 THR A C 1
ATOM 641 O O . THR A 1 86 ? -12.562 5.246 1.678 1 96.5 86 THR A O 1
ATOM 644 N N . ARG A 1 87 ? -10.977 6.711 1.067 1 88.12 87 ARG A N 1
ATOM 645 C CA . ARG A 1 87 ? -11.883 7.793 0.69 1 88.12 87 ARG A CA 1
ATOM 646 C C . ARG A 1 87 ? -11.414 8.477 -0.591 1 88.12 87 ARG A C 1
ATOM 648 O O . ARG A 1 87 ? -10.234 8.422 -0.933 1 88.12 87 ARG A O 1
ATOM 655 N N . MET B 1 1 ? -5.281 3.246 -16.031 1 44.94 1 MET B N 1
ATOM 656 C CA . MET B 1 1 ? -4.246 4.227 -16.344 1 44.94 1 MET B CA 1
ATOM 657 C C . MET B 1 1 ? -2.936 3.871 -15.648 1 44.94 1 MET B C 1
ATOM 659 O O . MET B 1 1 ? -2.807 4.035 -14.43 1 44.94 1 MET B O 1
ATOM 663 N N . ALA B 1 2 ? -2.275 2.924 -16.266 1 62 2 ALA B N 1
ATOM 664 C CA . ALA B 1 2 ? -1.021 2.256 -15.938 1 62 2 ALA B CA 1
ATOM 665 C C . ALA B 1 2 ? 0.139 3.248 -15.914 1 62 2 ALA B C 1
ATOM 667 O O . ALA B 1 2 ? 0.221 4.141 -16.766 1 62 2 ALA B O 1
ATOM 668 N N . GLY B 1 3 ? 0.564 3.641 -14.734 1 86.69 3 GLY B N 1
ATOM 669 C CA . GLY B 1 3 ? 1.737 4.496 -14.633 1 86.69 3 GLY B CA 1
ATOM 670 C C . GLY B 1 3 ? 2.434 4.395 -13.289 1 86.69 3 GLY B C 1
ATOM 671 O O . GLY B 1 3 ? 2.193 3.451 -12.531 1 86.69 3 GLY B O 1
ATOM 672 N N . THR B 1 4 ? 3.438 5.297 -13.148 1 95.5 4 THR B N 1
ATOM 673 C CA . THR B 1 4 ? 4.207 5.32 -11.906 1 95.5 4 THR B CA 1
ATOM 674 C C . THR B 1 4 ? 3.5 6.156 -10.844 1 95.5 4 THR B C 1
ATOM 676 O O . THR B 1 4 ? 3.08 7.285 -11.109 1 95.5 4 THR B O 1
ATOM 679 N N . VAL B 1 5 ? 3.205 5.574 -9.719 1 98.5 5 VAL B N 1
ATOM 680 C CA . VAL B 1 5 ? 2.684 6.242 -8.531 1 98.5 5 VAL B CA 1
ATOM 681 C C . VAL B 1 5 ? 3.586 5.949 -7.332 1 98.5 5 VAL B C 1
ATOM 683 O O . VAL B 1 5 ? 4.602 5.262 -7.465 1 98.5 5 VAL B O 1
ATOM 686 N N . TYR B 1 6 ? 3.322 6.594 -6.23 1 98.94 6 TYR B N 1
ATOM 687 C CA . TYR B 1 6 ? 4.117 6.387 -5.027 1 98.94 6 TYR B CA 1
ATOM 688 C C . TYR B 1 6 ? 3.236 5.969 -3.855 1 98.94 6 TYR B C 1
ATOM 690 O O . TYR B 1 6 ? 2.385 6.738 -3.406 1 98.94 6 TYR B O 1
ATOM 698 N N . LEU B 1 7 ? 3.408 4.727 -3.428 1 98.88 7 LEU B N 1
ATOM 699 C CA . LEU B 1 7 ? 2.697 4.207 -2.266 1 98.88 7 LEU B CA 1
ATOM 700 C C . LEU B 1 7 ? 3.383 4.637 -0.973 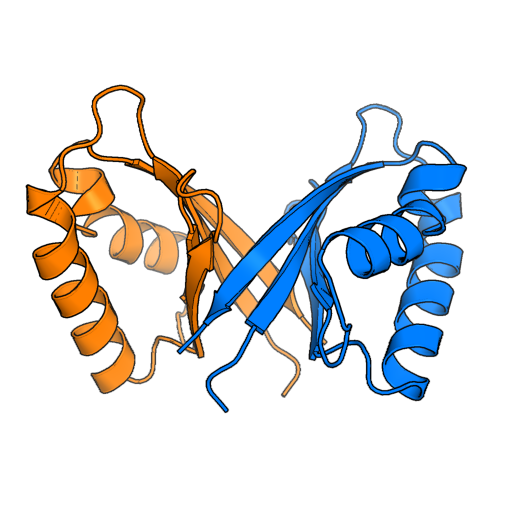1 98.88 7 LEU B C 1
ATOM 702 O O . LEU B 1 7 ? 4.57 4.363 -0.774 1 98.88 7 LEU B O 1
ATOM 706 N N . VAL B 1 8 ? 2.609 5.32 -0.115 1 98.94 8 VAL B N 1
ATOM 707 C CA . VAL B 1 8 ? 3.123 5.781 1.17 1 98.94 8 VAL B CA 1
ATOM 708 C C . VAL B 1 8 ? 2.457 5.004 2.303 1 98.94 8 VAL B C 1
ATOM 710 O O . VAL B 1 8 ? 1.237 5.07 2.475 1 98.94 8 VAL B O 1
ATOM 713 N N . MET B 1 9 ? 3.256 4.277 2.949 1 98.94 9 MET B N 1
ATOM 714 C CA . MET B 1 9 ? 2.801 3.627 4.176 1 98.94 9 MET B CA 1
ATOM 715 C C . MET B 1 9 ? 3.035 4.523 5.387 1 98.94 9 MET B C 1
ATOM 717 O O . MET B 1 9 ? 4.125 5.078 5.555 1 98.94 9 MET B O 1
ATOM 721 N N . ALA B 1 10 ? 2.008 4.699 6.145 1 98.88 10 ALA B N 1
ATOM 722 C CA . ALA B 1 10 ? 2.105 5.484 7.371 1 98.88 10 ALA B CA 1
ATOM 723 C C . ALA B 1 10 ? 1.729 4.648 8.594 1 98.88 10 ALA B C 1
ATOM 725 O O . ALA B 1 10 ? 0.548 4.395 8.836 1 98.88 10 ALA B O 1
ATOM 726 N N . MET B 1 11 ? 2.701 4.203 9.359 1 98.88 11 MET B N 1
ATOM 727 C CA . MET B 1 11 ? 2.453 3.371 10.539 1 98.88 11 MET B CA 1
ATOM 728 C C . MET B 1 11 ? 2.627 4.176 11.82 1 98.88 11 MET B C 1
ATOM 730 O O . MET B 1 11 ? 3.646 4.84 12.008 1 98.88 11 MET B O 1
ATOM 734 N N . ARG B 1 12 ? 1.629 4.051 12.641 1 98.81 12 ARG B N 1
ATOM 735 C CA . ARG B 1 12 ? 1.62 4.832 13.875 1 98.81 12 ARG B CA 1
ATOM 736 C C . ARG B 1 12 ? 2.732 4.387 14.812 1 98.81 12 ARG B C 1
ATOM 738 O O . ARG B 1 12 ? 2.977 3.188 14.977 1 98.81 12 ARG B O 1
ATOM 745 N N . ARG B 1 13 ? 3.318 5.383 15.391 1 98.62 13 ARG B N 1
ATOM 746 C CA . ARG B 1 13 ? 4.27 5.098 16.469 1 98.62 13 ARG B CA 1
ATOM 747 C C . ARG B 1 13 ? 3.551 4.684 17.734 1 98.62 13 ARG B C 1
ATOM 749 O O . ARG B 1 13 ? 2.363 4.969 17.906 1 98.62 13 ARG B O 1
ATOM 756 N N . PRO B 1 14 ? 4.289 4.008 18.641 1 97.62 14 PRO B N 1
ATOM 757 C CA . PRO B 1 14 ? 3.654 3.58 19.891 1 97.62 14 PRO B CA 1
ATOM 758 C C . PRO B 1 14 ? 3.07 4.746 20.688 1 97.62 14 PRO B C 1
ATOM 760 O O . PRO B 1 14 ? 2.057 4.586 21.375 1 97.62 14 PRO B O 1
ATOM 763 N N . ASP B 1 15 ? 3.598 5.895 20.609 1 96.81 15 ASP B N 1
ATOM 764 C CA . ASP B 1 15 ? 3.15 7.07 21.344 1 96.81 15 ASP B CA 1
ATOM 765 C C . ASP B 1 15 ? 2.328 7.996 20.453 1 96.81 15 ASP B C 1
ATOM 767 O O . ASP B 1 15 ? 2.322 9.211 20.656 1 96.81 15 ASP B O 1
ATOM 771 N N . PHE B 1 16 ? 1.71 7.422 19.562 1 97.5 16 PHE B N 1
ATOM 772 C CA . PHE B 1 16 ? 0.913 8.18 18.594 1 97.5 16 PHE B CA 1
ATOM 773 C C . PHE B 1 16 ? 0.009 9.172 19.312 1 97.5 16 PHE B C 1
ATOM 775 O O . PHE B 1 16 ? -0.656 8.828 20.297 1 97.5 16 PHE B O 1
ATOM 782 N N . ASN B 1 17 ? 0.047 10.352 18.75 1 92.5 17 ASN B N 1
ATOM 783 C CA . ASN B 1 17 ? -0.797 11.453 19.219 1 92.5 17 ASN B CA 1
ATOM 784 C C . ASN B 1 17 ? -1.833 11.844 18.156 1 92.5 17 ASN B C 1
ATOM 786 O O . ASN B 1 17 ? -1.478 12.219 17.047 1 92.5 17 ASN B O 1
ATOM 790 N N . ASP B 1 18 ? -3.072 11.883 18.531 1 94.44 18 ASP B N 1
ATOM 791 C CA . ASP B 1 18 ? -4.168 12.141 17.594 1 94.44 18 ASP B CA 1
ATOM 792 C C . ASP B 1 18 ? -4.191 13.602 17.172 1 94.44 18 ASP B C 1
ATOM 794 O O . ASP B 1 18 ? -4.887 13.969 16.219 1 94.44 18 ASP B O 1
ATOM 798 N N . ALA B 1 19 ? -3.365 14.422 17.797 1 97.12 19 ALA B N 1
ATOM 799 C CA . ALA B 1 19 ? -3.299 15.836 17.438 1 97.12 19 ALA B CA 1
ATOM 800 C C . ALA B 1 19 ? -2.834 16.016 16 1 97.12 19 ALA B C 1
ATOM 802 O O . ALA B 1 19 ? -3.084 17.062 15.391 1 97.12 19 ALA B O 1
ATOM 803 N N . ALA B 1 20 ? -2.193 15.016 15.469 1 98.06 20 ALA B N 1
ATOM 804 C CA . ALA B 1 20 ? -1.649 15.109 14.117 1 98.06 20 ALA B CA 1
ATOM 805 C C . ALA B 1 20 ? -2.715 14.781 13.078 1 98.06 20 ALA B C 1
ATOM 807 O O . ALA B 1 20 ? -2.535 15.062 11.891 1 98.06 20 ALA B O 1
ATOM 808 N N . VAL B 1 21 ? -3.805 14.203 13.5 1 97.94 21 VAL B N 1
ATOM 809 C CA . VAL B 1 21 ? -4.719 13.555 12.562 1 97.94 21 VAL B CA 1
ATOM 810 C C . VAL B 1 21 ? -5.395 14.602 11.688 1 97.94 21 VAL B C 1
ATOM 812 O O . VAL B 1 21 ? -5.391 14.492 10.453 1 97.94 21 VAL B O 1
ATOM 815 N N . GLN B 1 22 ? -5.941 15.633 12.344 1 98.31 22 GLN B N 1
ATOM 816 C CA . GLN B 1 22 ? -6.609 16.641 11.531 1 98.31 22 GLN B CA 1
ATOM 817 C C . GLN B 1 22 ? -5.617 17.359 10.617 1 98.31 22 GLN B C 1
ATOM 819 O O . GLN B 1 22 ? -5.934 17.656 9.461 1 98.31 22 GLN B O 1
ATOM 824 N N . LEU B 1 23 ? -4.43 17.672 11.07 1 98.62 23 LEU B N 1
ATOM 825 C CA . LEU B 1 23 ? -3.393 18.312 10.273 1 98.62 23 LEU B CA 1
ATOM 826 C C . LEU B 1 23 ? -2.984 17.422 9.102 1 98.62 23 LEU B C 1
ATOM 828 O O . LEU B 1 23 ? -2.75 17.906 7.996 1 98.62 23 LEU B O 1
ATOM 832 N N . HIS B 1 24 ? -2.859 16.188 9.367 1 98.75 24 HIS B N 1
ATOM 833 C CA . HIS B 1 24 ? -2.586 15.219 8.312 1 98.75 24 HIS B CA 1
ATOM 834 C C . HIS B 1 24 ? -3.701 15.203 7.273 1 98.75 24 HIS B C 1
ATOM 836 O O . HIS B 1 24 ? -3.434 15.188 6.07 1 98.75 24 HIS B O 1
ATOM 842 N N . ARG B 1 25 ? -4.891 15.195 7.715 1 98.44 25 ARG B N 1
ATOM 843 C CA . ARG B 1 25 ? -6.02 15.211 6.789 1 98.44 25 ARG B CA 1
ATOM 844 C C . ARG B 1 25 ? -6.004 16.469 5.922 1 98.44 25 ARG B C 1
ATOM 846 O O . ARG B 1 25 ? -6.293 16.406 4.727 1 98.44 25 ARG B O 1
ATOM 853 N N . ASP B 1 26 ? -5.738 17.609 6.52 1 98.81 26 ASP B N 1
ATOM 854 C CA . ASP B 1 26 ? -5.621 18.859 5.762 1 98.81 26 ASP B CA 1
ATOM 855 C C . ASP B 1 26 ? -4.516 18.75 4.711 1 98.81 26 ASP B C 1
ATOM 857 O O . ASP B 1 26 ? -4.684 19.219 3.582 1 98.81 26 ASP B O 1
ATOM 861 N N . PHE B 1 27 ? -3.449 18.188 5.156 1 98.88 27 PHE B N 1
ATOM 862 C CA . PHE B 1 27 ? -2.33 17.922 4.258 1 98.88 27 PHE B CA 1
ATOM 863 C C . PHE B 1 27 ? -2.775 17.094 3.061 1 98.88 27 PHE B C 1
ATOM 865 O O . PHE B 1 27 ? -2.498 17.453 1.914 1 98.88 27 PHE B O 1
ATOM 872 N N . LEU B 1 28 ? -3.523 16.016 3.268 1 98.81 28 LEU B N 1
ATOM 873 C CA . LEU B 1 28 ? -4.008 15.141 2.203 1 98.81 28 LEU B CA 1
ATOM 874 C C . LEU B 1 28 ? -5.008 15.875 1.315 1 98.81 28 LEU B C 1
ATOM 876 O O . LEU B 1 28 ? -4.996 15.711 0.093 1 98.81 28 LEU B O 1
ATOM 880 N N . ASP B 1 29 ? -5.871 16.656 1.933 1 98.62 29 ASP B N 1
ATOM 881 C CA . ASP B 1 29 ? -6.848 17.438 1.165 1 98.62 29 ASP B CA 1
ATOM 882 C C . ASP B 1 29 ? -6.152 18.406 0.216 1 98.62 29 ASP B C 1
ATOM 884 O O . ASP B 1 29 ? -6.602 18.609 -0.914 1 98.62 29 ASP B O 1
ATOM 888 N N . ALA B 1 30 ? -5.129 19.047 0.701 1 98.81 30 ALA B N 1
ATOM 889 C CA . ALA B 1 30 ? -4.359 19.938 -0.149 1 98.81 30 ALA B CA 1
ATOM 890 C C . ALA B 1 30 ? -3.75 19.203 -1.331 1 98.81 30 ALA B C 1
ATOM 892 O O . ALA B 1 30 ? -3.754 19.703 -2.459 1 98.81 30 ALA B O 1
ATOM 893 N N . LEU B 1 31 ? -3.188 18.062 -1.102 1 98.75 31 LEU B N 1
ATOM 894 C CA . LEU B 1 31 ? -2.625 17.25 -2.174 1 98.75 31 LEU B CA 1
ATOM 895 C C . LEU B 1 31 ? -3.705 16.844 -3.172 1 98.75 31 LEU B C 1
ATOM 897 O O . LEU B 1 31 ? -3.461 16.812 -4.383 1 98.75 31 LEU B O 1
ATOM 901 N N . GLN B 1 32 ? -4.84 16.453 -2.623 1 98.25 32 GLN B N 1
ATOM 902 C CA . GLN B 1 32 ? -5.961 16.109 -3.49 1 98.25 32 GLN B CA 1
ATOM 903 C C . GLN B 1 32 ? -6.344 17.297 -4.387 1 98.25 32 GLN B C 1
ATOM 905 O O . GLN B 1 32 ? -6.582 17.109 -5.582 1 98.25 32 GLN B O 1
ATOM 910 N N . ALA B 1 33 ? -6.406 18.438 -3.836 1 98.5 33 ALA B N 1
ATOM 911 C CA . ALA B 1 33 ? -6.762 19.656 -4.57 1 98.5 33 ALA B CA 1
ATOM 912 C C . ALA B 1 33 ? -5.742 19.953 -5.672 1 98.5 33 ALA B C 1
ATOM 914 O O . ALA B 1 33 ? -6.086 20.516 -6.707 1 98.5 33 ALA B O 1
ATOM 915 N N . GLN B 1 34 ? -4.566 19.547 -5.508 1 98.44 34 GLN B N 1
ATOM 916 C CA . GLN B 1 34 ? -3.49 19.75 -6.469 1 98.44 34 GLN B CA 1
ATOM 917 C C . GLN B 1 34 ? -3.453 18.641 -7.504 1 98.44 34 GLN B C 1
ATOM 919 O O . GLN B 1 34 ? -2.617 18.656 -8.414 1 98.44 34 GLN B O 1
ATOM 924 N N . GLY B 1 35 ? -4.293 17.625 -7.309 1 98.06 35 GLY B N 1
ATOM 925 C CA . GLY B 1 35 ? -4.301 16.5 -8.227 1 98.06 35 GLY B CA 1
ATOM 926 C C . GLY B 1 35 ? -3.174 15.508 -7.965 1 98.06 35 GLY B C 1
ATOM 927 O O . GLY B 1 35 ? -2.771 14.773 -8.867 1 98.06 35 GLY B O 1
ATOM 928 N N . LYS B 1 36 ? -2.66 15.477 -6.812 1 98.62 36 LYS B N 1
ATOM 929 C CA . LYS B 1 36 ? -1.479 14.672 -6.52 1 98.62 36 LYS B CA 1
ATOM 930 C C . LYS B 1 36 ? -1.83 13.492 -5.613 1 98.62 36 LYS B C 1
ATOM 932 O O . LYS B 1 36 ? -0.947 12.742 -5.191 1 98.62 36 LYS B O 1
ATOM 937 N N . LEU B 1 37 ? -3.049 13.312 -5.27 1 98.31 37 LEU B N 1
ATOM 938 C CA . LEU B 1 37 ? -3.49 12.242 -4.383 1 98.31 37 LEU B CA 1
ATOM 939 C C . LEU B 1 37 ? -4.484 11.32 -5.09 1 98.31 37 LEU B C 1
ATOM 941 O O . LEU B 1 37 ? -5.559 11.766 -5.496 1 98.31 37 LEU B O 1
ATOM 945 N N . GLN B 1 38 ? -4.117 10.086 -5.156 1 96.31 38 GLN B N 1
ATOM 946 C CA . GLN B 1 38 ? -4.957 9.141 -5.879 1 96.31 38 GLN B CA 1
ATOM 947 C C . GLN B 1 38 ? -5.863 8.367 -4.926 1 96.31 38 GLN B C 1
ATOM 949 O O . GLN B 1 38 ? -7.02 8.086 -5.246 1 96.31 38 GLN B O 1
ATOM 954 N N . LEU B 1 39 ? -5.387 7.926 -3.871 1 96.25 39 LEU B N 1
ATOM 955 C CA . LEU B 1 39 ? -6.039 7.074 -2.885 1 96.25 39 LEU B CA 1
ATOM 956 C C . LEU B 1 39 ? -5.48 7.332 -1.488 1 96.25 39 LEU B C 1
ATOM 958 O O . LEU B 1 39 ? -4.277 7.547 -1.326 1 96.25 39 LEU B O 1
ATOM 962 N N . THR B 1 40 ? -6.367 7.285 -0.513 1 98.38 40 THR B N 1
ATOM 963 C CA . THR B 1 40 ? -5.918 7.477 0.862 1 98.38 40 THR B CA 1
ATOM 964 C C . THR B 1 40 ? -6.895 6.832 1.843 1 98.38 40 THR B C 1
ATOM 966 O O . THR B 1 40 ? -8.078 6.672 1.534 1 98.38 40 THR B O 1
ATOM 969 N N . GLY B 1 41 ? -6.355 6.473 3 1 98.25 41 GLY B N 1
ATOM 970 C CA . GLY B 1 41 ? -7.219 5.965 4.055 1 98.25 41 GLY B CA 1
ATOM 971 C C . GLY B 1 41 ? -6.453 5.344 5.207 1 98.25 41 GLY B C 1
ATOM 972 O O . GLY B 1 41 ? -5.262 5.051 5.082 1 98.25 41 GLY B O 1
ATOM 973 N N . GLY B 1 42 ? -7.176 5.152 6.277 1 98.31 42 GLY B N 1
ATOM 974 C CA . GLY B 1 42 ? -6.617 4.48 7.441 1 98.31 42 GLY B CA 1
ATOM 975 C C . GLY B 1 42 ? -6.871 2.984 7.445 1 98.31 42 GLY B C 1
ATOM 976 O O . GLY B 1 42 ? -7.754 2.498 6.738 1 98.31 42 GLY B O 1
ATOM 977 N N . PHE B 1 43 ? -6.02 2.275 8.211 1 98.62 43 PHE B N 1
ATOM 978 C CA . PHE B 1 43 ? -6.262 0.854 8.422 1 98.62 43 PHE B CA 1
ATOM 979 C C . PHE B 1 43 ? -7.293 0.637 9.523 1 98.62 43 PHE B C 1
ATOM 981 O O . PHE B 1 43 ? -7.273 1.328 10.547 1 98.62 43 PHE B O 1
ATOM 988 N N . ALA B 1 44 ? -8.125 -0.334 9.375 1 98.06 44 ALA B N 1
ATOM 989 C CA . ALA B 1 44 ? -9.25 -0.587 10.281 1 98.06 44 ALA B CA 1
ATOM 990 C C . ALA B 1 44 ? -8.758 -0.925 11.68 1 98.06 44 ALA B C 1
ATOM 992 O O . ALA B 1 44 ? -9.438 -0.646 12.672 1 98.06 44 ALA B O 1
ATOM 993 N N . ASP B 1 45 ? -7.574 -1.464 11.828 1 98.12 45 ASP B N 1
ATOM 994 C CA . ASP B 1 45 ? -7.09 -1.912 13.125 1 98.12 45 ASP B CA 1
ATOM 995 C C . ASP B 1 45 ? -6.395 -0.777 13.875 1 98.12 45 ASP B C 1
ATOM 997 O O . ASP B 1 45 ? -5.855 -0.981 14.961 1 98.12 45 ASP B O 1
ATOM 1001 N N . GLY B 1 46 ? -6.312 0.318 13.273 1 97.44 46 GLY B N 1
ATOM 1002 C CA . GLY B 1 46 ? -5.766 1.49 13.938 1 97.44 46 GLY B CA 1
ATOM 1003 C C . GLY B 1 46 ? -4.25 1.543 13.906 1 97.44 46 GLY B C 1
ATOM 1004 O O . GLY B 1 46 ? -3.641 2.434 14.508 1 97.44 46 GLY B O 1
ATOM 1005 N N . SER B 1 47 ? -3.584 0.659 13.219 1 98.38 47 SER B N 1
ATOM 1006 C CA . SER B 1 47 ? -2.127 0.579 13.234 1 98.38 47 SER B CA 1
ATOM 1007 C C . SER B 1 47 ? -1.505 1.706 12.414 1 98.38 47 SER B C 1
ATOM 1009 O O . SER B 1 47 ? -0.323 2.02 12.578 1 98.38 47 SER B O 1
ATOM 1011 N N . GLY B 1 48 ? -2.275 2.281 11.531 1 98.44 48 GLY B N 1
ATOM 1012 C CA . GLY B 1 48 ? -1.806 3.281 10.586 1 98.44 48 GLY B CA 1
ATOM 1013 C C . GLY B 1 48 ? -2.711 3.434 9.375 1 98.44 48 GLY B C 1
ATOM 1014 O O . GLY B 1 48 ? -3.938 3.447 9.516 1 98.44 48 GLY B O 1
ATOM 1015 N N . GLY B 1 49 ? -2.068 3.609 8.258 1 98.69 49 GLY B N 1
ATOM 1016 C CA . GLY B 1 49 ? -2.738 3.771 6.977 1 98.69 49 GLY B CA 1
ATOM 1017 C C . GLY B 1 49 ? -1.775 3.895 5.812 1 98.69 49 GLY B C 1
ATOM 1018 O O . GLY B 1 49 ? -0.598 3.553 5.934 1 98.69 49 GLY B O 1
ATOM 1019 N N . ALA B 1 50 ? -2.373 4.277 4.715 1 98.88 50 ALA B N 1
ATOM 1020 C CA . ALA B 1 50 ? -1.586 4.492 3.504 1 98.88 50 ALA B CA 1
ATOM 1021 C C . ALA B 1 50 ? -2.25 5.52 2.592 1 98.88 50 ALA B C 1
ATOM 1023 O O . ALA B 1 50 ? -3.445 5.793 2.723 1 98.88 50 ALA B O 1
ATOM 1024 N N . TYR B 1 51 ? -1.45 6.062 1.753 1 98.88 51 TYR B N 1
ATOM 1025 C CA . TYR B 1 51 ? -1.97 6.871 0.656 1 98.88 51 TYR B CA 1
ATOM 1026 C C . TYR B 1 51 ? -1.074 6.766 -0.572 1 98.88 51 TYR B C 1
ATOM 1028 O O . TYR B 1 51 ? 0.068 6.309 -0.477 1 98.88 51 TYR B O 1
ATOM 1036 N N . VAL B 1 52 ? -1.644 7.082 -1.728 1 98.56 52 VAL B N 1
ATOM 1037 C CA . VAL B 1 52 ? -0.957 6.949 -3.008 1 98.56 52 VAL B CA 1
ATOM 1038 C C . VAL B 1 52 ? -0.844 8.32 -3.678 1 98.56 52 VAL B C 1
ATOM 1040 O O . VAL B 1 52 ? -1.857 8.953 -3.975 1 98.56 52 VAL B O 1
ATOM 1043 N N . LEU B 1 53 ? 0.379 8.719 -3.807 1 98.75 53 LEU B N 1
ATOM 1044 C CA . LEU B 1 53 ? 0.639 9.938 -4.57 1 98.75 53 LEU B CA 1
ATOM 1045 C C . LEU B 1 53 ? 0.668 9.641 -6.066 1 98.75 53 LEU B C 1
ATOM 1047 O O . LEU B 1 53 ? 1.2 8.617 -6.492 1 98.75 53 LEU B O 1
ATOM 1051 N N . CYS B 1 54 ? 0.098 10.547 -6.828 1 98.25 54 CYS B N 1
ATOM 1052 C CA . CYS B 1 54 ? 0.116 10.508 -8.281 1 98.25 54 CYS B CA 1
ATOM 1053 C C . CYS B 1 54 ? 0.508 11.859 -8.859 1 98.25 54 CYS B C 1
ATOM 1055 O O . CYS B 1 54 ? 0.554 12.859 -8.141 1 98.25 54 CYS B O 1
ATOM 1057 N N . ASN B 1 55 ? 0.913 11.859 -10.141 1 98.06 55 ASN B N 1
ATOM 1058 C CA . ASN B 1 55 ? 1.305 13.094 -10.812 1 98.06 55 ASN B CA 1
ATOM 1059 C C . ASN B 1 55 ? 2.449 13.789 -10.086 1 98.06 55 ASN B C 1
ATOM 1061 O O . ASN B 1 55 ? 2.428 15.008 -9.914 1 98.06 55 ASN B O 1
ATOM 1065 N N . VAL B 1 56 ? 3.318 13.047 -9.477 1 97.88 56 VAL B N 1
ATOM 1066 C CA . VAL B 1 56 ? 4.57 13.469 -8.859 1 97.88 56 VAL B CA 1
ATOM 1067 C C . VAL B 1 56 ? 5.75 12.992 -9.695 1 97.88 56 VAL B C 1
ATOM 1069 O O . 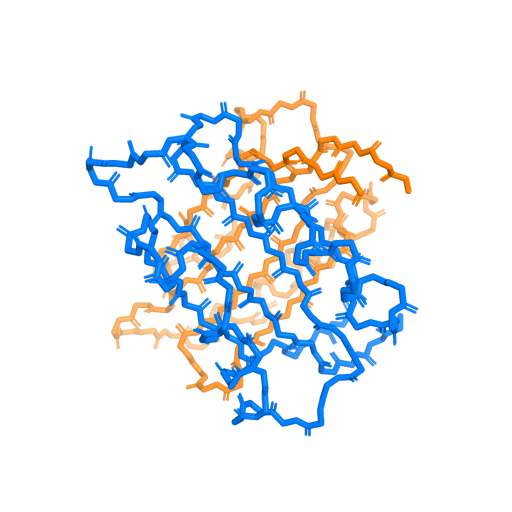VAL B 1 56 ? 5.781 11.844 -10.148 1 97.88 56 VAL B O 1
ATOM 1072 N N . ASP B 1 57 ? 6.766 13.812 -9.883 1 94.69 57 ASP B N 1
ATOM 1073 C CA . ASP B 1 57 ? 7.707 13.695 -11 1 94.69 57 ASP B CA 1
ATOM 1074 C C . ASP B 1 57 ? 8.805 12.688 -10.672 1 94.69 57 ASP B C 1
ATOM 1076 O O . ASP B 1 57 ? 9.492 12.203 -11.578 1 94.69 57 ASP B O 1
ATOM 1080 N N . SER B 1 58 ? 9.07 12.492 -9.414 1 97.75 58 SER B N 1
ATOM 1081 C CA . SER B 1 58 ? 10.18 11.617 -9.039 1 97.75 58 SER B CA 1
ATOM 1082 C C . SER B 1 58 ? 10.016 11.094 -7.621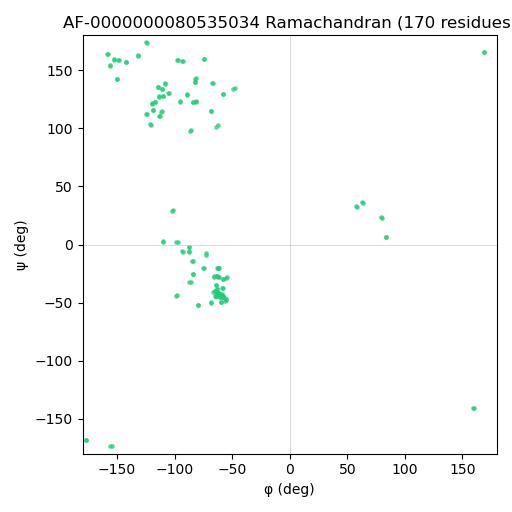 1 97.75 58 SER B C 1
ATOM 1084 O O . SER B 1 58 ? 9.211 11.633 -6.844 1 97.75 58 SER B O 1
ATOM 1086 N N . LEU B 1 59 ? 10.797 10.039 -7.328 1 98.38 59 LEU B N 1
ATOM 1087 C CA . LEU B 1 59 ? 10.844 9.531 -5.965 1 98.38 59 LEU B CA 1
ATOM 1088 C C . LEU B 1 59 ? 11.328 10.602 -4.996 1 98.38 59 LEU B C 1
ATOM 1090 O O . LEU B 1 59 ? 10.789 10.742 -3.895 1 98.38 59 LEU B O 1
ATOM 1094 N N . ALA B 1 60 ? 12.359 11.336 -5.383 1 98.56 60 ALA B N 1
ATOM 1095 C CA . ALA B 1 60 ? 12.883 12.398 -4.539 1 98.56 60 ALA B CA 1
ATOM 1096 C C . ALA B 1 60 ? 11.805 13.43 -4.219 1 98.56 60 ALA B C 1
ATOM 1098 O O . ALA B 1 60 ? 11.688 13.875 -3.074 1 98.56 60 ALA B O 1
ATOM 1099 N N . GLN B 1 61 ? 11.047 13.836 -5.203 1 98.69 61 GLN B N 1
ATOM 1100 C CA . GLN B 1 61 ? 9.969 14.797 -4.973 1 98.69 61 GLN B CA 1
ATOM 1101 C C . GLN B 1 61 ? 8.898 14.211 -4.062 1 98.69 61 GLN B C 1
ATOM 1103 O O . GLN B 1 61 ? 8.383 14.891 -3.174 1 98.69 61 GLN B O 1
ATOM 1108 N N . ALA B 1 62 ? 8.492 12.945 -4.309 1 98.88 62 ALA B N 1
ATOM 1109 C CA . ALA B 1 62 ? 7.523 12.281 -3.441 1 98.88 62 ALA B CA 1
ATOM 1110 C C . ALA B 1 62 ? 7.996 12.273 -1.991 1 98.88 62 ALA B C 1
ATOM 1112 O O . ALA B 1 62 ? 7.23 12.602 -1.081 1 98.88 62 ALA B O 1
ATOM 1113 N N . GLN B 1 63 ? 9.266 11.914 -1.82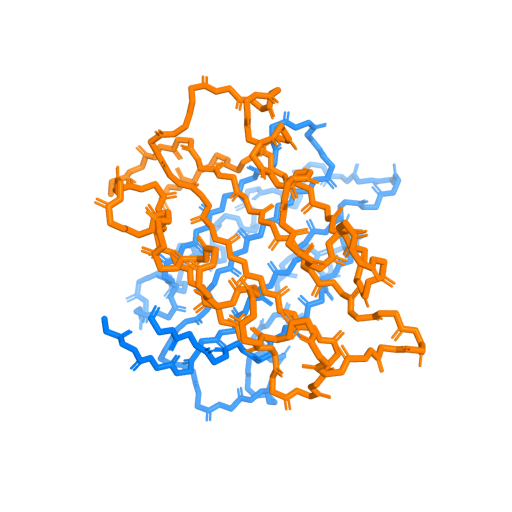2 1 98.88 63 GLN B N 1
ATOM 1114 C CA . GLN B 1 63 ? 9.828 11.875 -0.478 1 98.88 63 GLN B CA 1
ATOM 1115 C C . GLN B 1 63 ? 9.844 13.258 0.156 1 98.88 63 GLN B C 1
ATOM 1117 O O . GLN B 1 63 ? 9.594 13.398 1.354 1 98.88 63 GLN B O 1
ATOM 1122 N N . ALA B 1 64 ? 10.141 14.258 -0.66 1 98.81 64 ALA B N 1
ATOM 1123 C CA . ALA B 1 64 ? 10.133 15.633 -0.16 1 98.81 64 ALA B CA 1
ATOM 1124 C C . ALA B 1 64 ? 8.727 16.047 0.283 1 98.81 64 ALA B C 1
ATOM 1126 O O . ALA B 1 64 ? 8.562 16.688 1.325 1 98.81 64 ALA B O 1
ATOM 1127 N N . ILE B 1 65 ? 7.734 15.734 -0.494 1 98.88 65 ILE B N 1
ATOM 1128 C CA . ILE B 1 65 ? 6.348 16.016 -0.142 1 98.88 65 ILE B CA 1
ATOM 1129 C C . ILE B 1 65 ? 5.992 15.312 1.164 1 98.88 65 ILE B C 1
ATOM 1131 O O . ILE B 1 65 ? 5.492 15.938 2.102 1 98.88 65 ILE B O 1
ATOM 1135 N N . VAL B 1 66 ? 6.281 14.016 1.313 1 98.94 66 VAL B N 1
ATOM 1136 C CA . VAL B 1 66 ? 5.91 13.18 2.447 1 98.94 66 VAL B CA 1
ATOM 1137 C C . VAL B 1 66 ? 6.602 13.68 3.713 1 98.94 66 VAL B C 1
ATOM 1139 O O . VAL B 1 66 ? 6.027 13.641 4.801 1 98.94 66 VAL B O 1
ATOM 1142 N N . ALA B 1 67 ? 7.828 14.18 3.549 1 98.81 67 ALA B N 1
ATOM 1143 C CA . ALA B 1 67 ? 8.586 14.68 4.691 1 98.81 67 ALA B CA 1
ATOM 1144 C C . ALA B 1 67 ? 7.867 15.852 5.359 1 98.81 67 ALA B C 1
ATOM 1146 O O . ALA B 1 67 ? 8.117 16.156 6.527 1 98.81 67 ALA B O 1
ATOM 1147 N N . THR B 1 68 ? 6.965 16.5 4.633 1 98.81 68 THR B N 1
ATOM 1148 C CA . THR B 1 68 ? 6.254 17.656 5.188 1 98.81 68 THR B CA 1
ATOM 1149 C C . THR B 1 68 ? 4.938 17.219 5.82 1 98.81 68 THR B C 1
ATOM 1151 O O . THR B 1 68 ? 4.238 18.031 6.434 1 98.81 68 THR B O 1
ATOM 1154 N N . ASP B 1 69 ? 4.531 16 5.715 1 98.88 69 ASP B N 1
ATOM 1155 C CA . ASP B 1 69 ? 3.332 15.469 6.352 1 98.88 69 ASP B CA 1
ATOM 1156 C C . ASP B 1 69 ? 3.391 15.648 7.867 1 98.88 69 ASP B C 1
ATOM 1158 O O . ASP B 1 69 ? 4.359 15.234 8.508 1 98.88 69 ASP B O 1
ATOM 1162 N N . PRO B 1 70 ? 2.348 16.203 8.438 1 98.88 70 PRO B N 1
ATOM 1163 C CA . PRO B 1 70 ? 2.328 16.375 9.891 1 98.88 70 PRO B CA 1
ATOM 1164 C C . PRO B 1 70 ? 2.576 15.086 10.648 1 98.88 70 PRO B C 1
ATOM 1166 O O . PRO B 1 70 ? 3.139 15.102 11.75 1 98.88 70 PRO B O 1
ATOM 1169 N N . LEU B 1 71 ? 2.234 13.898 10.109 1 98.88 71 LEU B N 1
ATOM 1170 C CA . LEU B 1 71 ? 2.559 12.633 10.758 1 98.88 71 LEU B CA 1
ATOM 1171 C C . LEU B 1 71 ? 4.062 12.5 10.961 1 98.88 71 LEU B C 1
ATOM 1173 O O . LEU B 1 71 ? 4.512 11.906 11.945 1 98.88 71 LEU B O 1
ATOM 1177 N N . VAL B 1 72 ? 4.812 12.977 9.984 1 98.56 72 VAL B N 1
ATOM 1178 C CA . VAL B 1 72 ? 6.27 12.914 10.055 1 98.56 72 VAL B CA 1
ATOM 1179 C C . VAL B 1 72 ? 6.793 14.047 10.945 1 98.56 72 VAL B C 1
ATOM 1181 O O . VAL B 1 72 ? 7.539 13.797 11.898 1 98.56 72 VAL B O 1
ATOM 1184 N N . THR B 1 73 ? 6.375 15.273 10.656 1 98.62 73 THR B N 1
ATOM 1185 C CA . THR B 1 73 ? 6.957 16.438 11.305 1 98.62 73 THR B CA 1
ATOM 1186 C C . THR B 1 73 ? 6.637 16.453 12.797 1 98.62 73 THR B C 1
ATOM 1188 O O . THR B 1 73 ? 7.418 16.953 13.609 1 98.62 73 THR B O 1
ATOM 1191 N N . MET B 1 74 ? 5.559 15.859 13.188 1 98.44 74 MET B N 1
ATOM 1192 C CA . MET B 1 74 ? 5.164 15.812 14.586 1 98.44 74 MET B CA 1
ATOM 1193 C C . MET B 1 74 ? 5.57 14.477 15.219 1 98.44 74 MET B C 1
ATOM 1195 O O . MET B 1 74 ? 5.199 14.188 16.359 1 98.44 74 MET B O 1
ATOM 1199 N N . GLN B 1 75 ? 6.223 13.656 14.438 1 98.19 75 GLN B N 1
ATOM 1200 C CA . GLN B 1 75 ? 6.77 12.383 14.891 1 98.19 75 GLN B CA 1
ATOM 1201 C C . GLN B 1 75 ? 5.664 11.445 15.359 1 98.19 75 GLN B C 1
ATOM 1203 O O . GLN B 1 75 ? 5.828 10.742 16.359 1 98.19 75 GLN B O 1
ATOM 1208 N N . ALA B 1 76 ? 4.574 11.5 14.703 1 98.62 76 ALA B N 1
ATOM 1209 C CA . ALA B 1 76 ? 3.428 10.672 15.07 1 98.62 76 ALA B CA 1
ATOM 1210 C C . ALA B 1 76 ? 3.506 9.305 14.398 1 98.62 76 ALA B C 1
ATOM 1212 O O . ALA B 1 76 ? 3.029 8.305 14.953 1 98.62 76 ALA B O 1
ATOM 1213 N N . SER B 1 77 ? 4.051 9.227 13.258 1 98.81 77 SER B N 1
ATOM 1214 C CA . SER B 1 77 ? 4.109 7.996 12.477 1 98.81 77 SER B CA 1
ATOM 1215 C C . SER B 1 77 ? 5.445 7.871 11.75 1 98.81 77 SER B C 1
ATOM 1217 O O . SER B 1 77 ? 6.16 8.859 11.57 1 98.81 77 SER B O 1
ATOM 1219 N N . GLU B 1 78 ? 5.785 6.656 11.43 1 98.69 78 GLU B N 1
ATOM 1220 C CA . GLU B 1 78 ? 6.848 6.359 10.469 1 98.69 78 GLU B CA 1
ATOM 1221 C C . GLU B 1 78 ? 6.285 6.137 9.07 1 98.69 78 GLU B C 1
ATOM 1223 O O . GLU B 1 78 ? 5.387 5.316 8.883 1 98.69 78 GLU B O 1
ATOM 1228 N N . LEU B 1 79 ? 6.777 6.941 8.117 1 98.88 79 LEU B N 1
ATOM 1229 C CA . LEU B 1 79 ? 6.277 6.805 6.754 1 98.88 79 LEU B CA 1
ATOM 1230 C C . LEU B 1 79 ? 7.348 6.23 5.832 1 98.88 79 LEU B C 1
ATOM 1232 O O . LEU B 1 79 ? 8.523 6.598 5.934 1 98.88 79 LEU B O 1
ATOM 1236 N N . THR B 1 80 ? 7.004 5.281 5.031 1 98.81 80 THR B N 1
ATOM 1237 C CA . THR B 1 80 ? 7.832 4.719 3.971 1 98.81 80 THR B CA 1
ATOM 1238 C C . THR B 1 80 ? 7.23 5.004 2.6 1 98.81 80 THR B C 1
ATOM 1240 O O . THR B 1 80 ? 6.016 4.887 2.412 1 98.81 80 THR B O 1
ATOM 1243 N N . VAL B 1 81 ? 8.109 5.418 1.683 1 98.94 81 VAL B N 1
ATOM 1244 C CA . VAL B 1 81 ? 7.664 5.723 0.327 1 98.94 81 VAL B CA 1
ATOM 1245 C C . VAL B 1 81 ? 8.195 4.668 -0.64 1 98.94 81 VAL B C 1
ATOM 1247 O O . VAL B 1 81 ? 9.398 4.387 -0.667 1 98.94 81 VAL B O 1
ATOM 1250 N N . HIS B 1 82 ? 7.312 4.086 -1.432 1 98.88 82 HIS B N 1
ATOM 1251 C CA . HIS B 1 82 ? 7.672 3.137 -2.479 1 98.88 82 HIS B CA 1
ATOM 1252 C C . HIS B 1 82 ? 7.293 3.666 -3.857 1 98.88 82 HIS B C 1
ATOM 1254 O O . HIS B 1 82 ? 6.133 4.004 -4.102 1 98.88 82 HIS B O 1
ATOM 1260 N N . GLU B 1 83 ? 8.305 3.771 -4.746 1 98.88 83 GLU B N 1
ATOM 1261 C CA . GLU B 1 83 ? 7.969 3.967 -6.152 1 98.88 83 GLU B CA 1
ATOM 1262 C C . GLU B 1 83 ? 7.305 2.725 -6.738 1 98.88 83 GLU B C 1
ATOM 1264 O O . GLU B 1 83 ? 7.926 1.662 -6.816 1 98.88 83 GLU B O 1
ATOM 1269 N N . TRP B 1 84 ? 6.07 2.912 -7.094 1 98.56 84 TRP B N 1
ATOM 1270 C CA . TRP B 1 84 ? 5.188 1.798 -7.43 1 98.56 84 TRP B CA 1
ATOM 1271 C C . TRP B 1 84 ? 4.816 1.825 -8.906 1 98.56 84 TRP B C 1
ATOM 1273 O O . TRP B 1 84 ? 4.137 2.748 -9.367 1 98.56 84 TRP B O 1
ATOM 1283 N N . ASN B 1 85 ? 5.348 0.84 -9.664 1 97.88 85 ASN B N 1
ATOM 1284 C CA . ASN B 1 85 ? 4.996 0.689 -11.07 1 97.88 85 ASN B CA 1
ATOM 1285 C C . ASN B 1 85 ? 3.73 -0.148 -11.242 1 97.88 85 ASN B C 1
ATOM 1287 O O . ASN B 1 85 ? 3.795 -1.378 -11.273 1 97.88 85 ASN B O 1
ATOM 1291 N N . THR B 1 86 ? 2.586 0.592 -11.43 1 96.62 86 THR B N 1
ATOM 1292 C CA . THR B 1 86 ? 1.294 -0.084 -11.398 1 96.62 86 THR B CA 1
ATOM 1293 C C . THR B 1 86 ? 0.806 -0.386 -12.812 1 96.62 86 THR B C 1
ATOM 1295 O O . THR B 1 86 ? 1.262 0.232 -13.773 1 96.62 86 THR B O 1
ATOM 1298 N N . ARG B 1 87 ? -0.091 -1.336 -12.906 1 88.5 87 ARG B N 1
ATOM 1299 C CA . ARG B 1 87 ? -0.75 -1.692 -14.156 1 88.5 87 ARG B CA 1
ATOM 1300 C C . ARG B 1 87 ? -2.248 -1.883 -13.953 1 88.5 87 ARG B C 1
ATOM 1302 O O . ARG B 1 87 ? -2.699 -2.156 -12.836 1 88.5 87 ARG B O 1
#

Radius of gyration: 15.9 Å; Cα contacts (8 Å, |Δi|>4): 349; chains: 2; bounding box: 33×41×38 Å

pLDDT: mean 96.95, std 7.08, range [44.81, 98.94]

Solvent-accessible surface area (backbone atoms only — not comparable to full-atom values): 9106 Å² total; per-residue (Å²): 136,65,44,73,33,33,43,31,40,34,36,50,39,96,79,51,52,75,80,33,50,64,53,31,50,52,52,51,50,52,36,40,76,71,58,27,48,72,42,35,34,40,27,77,85,65,56,29,33,38,35,28,39,28,87,60,94,40,67,69,55,46,51,56,56,53,58,66,32,37,36,45,72,69,64,22,28,53,72,47,79,37,50,29,46,35,91,137,64,44,72,33,35,44,31,41,35,36,49,40,97,79,51,51,73,80,32,50,64,54,32,50,52,51,50,52,54,34,40,74,71,58,28,49,73,42,36,33,40,28,78,84,65,57,30,32,40,35,28,38,27,89,60,93,41,67,68,54,48,52,55,55,52,58,66,34,36,35,46,71,68,64,23,28,54,72,48,80,38,51,29,48,35,91

Foldseek 3Di:
DFFKKKKKWWFFDPPADCVLVVVLVVLQVVCVVVVQWDDWDFDPVRGGIMTMTDPADDPVRVVVSVCPRSCNVVVGTDMDMDTDRGD/DFFKKKKKWWFFDPPADCVLVVVLVVLQVVCVVVVFWDDWDFDPVRGGIMTMTDPADDPVRVVVSVCPRSCNVVVGTDMDMDTDRGD

Secondary structure (DSSP, 8-state):
--EEEEEEEEEE-TT--THHHHHHHHHHHHHHHTT-EEEEEEETTSSEEEEEE-S---HHHHHHHHHTSHHHHTT-EEEEEEEEEE-/--EEEEEEEEEE-TT--THHHHHHHHHHHHHHHTT-EEEEEEETTSSEEEEEE-S---HHHHHHHHHTSHHHHTT-EEEEEEEEEE-